Protein AF-A0A7U0N817-F1 (afdb_monomer)

Nearest PDB structures (foldseek):
  1g73-assembly2_B  TM=4.606E-01  e=4.815E+00  Homo sapiens
  7uc6-assembly1_A  TM=5.647E-01  e=6.098E+00  Homo sapiens
  7ubt-assembly1_A  TM=5.599E-01  e=6.864E+00  Homo sapiens
  4zwt-assembly2_M  TM=2.989E-01  e=9.223E+00  Tequatrovirus T4

Secondary structure (DSSP, 8-state):
---------------------------------------------------HHHHHHHHHHHHHHHHHHHHHHHHHH-HHHHHHHHHHHHHHHHHHHHHHHHGGGS-HHHHHHHHHHHHHHHHHHHHHHHHHHHHHHHHHHHH--

Solvent-accessible surface area (backbone atoms only — not comparable to full-atom values): 9244 Å² total; per-residue (Å²): 139,86,79,87,94,85,85,82,92,75,90,80,93,70,95,71,80,89,77,86,80,78,86,84,84,82,76,83,79,78,84,83,81,87,77,85,78,84,94,74,77,90,75,77,77,75,76,76,81,68,73,63,66,68,62,49,52,55,53,50,52,52,54,50,52,51,37,53,55,40,49,58,49,15,47,75,40,32,55,72,62,26,56,54,52,49,54,53,47,54,54,49,52,53,51,52,52,56,45,62,76,47,43,88,80,50,57,67,72,60,39,58,52,49,52,51,50,49,56,48,52,51,55,50,53,36,53,54,41,53,50,51,29,53,49,22,49,50,58,52,63,66,70,74,115

Organism: Serratia proteamaculans (NCBI:txid28151)

Sequence (145 aa):
MNGMWNSAIKQGLRAGKILALGALLSGCAVPQGKTGHKPLTPTTLKSTTQTPAATQSASEAERLAQCQRELAALQVASPARYQQRKAEFDRLMAGAAQYGGIRTSVNTETQDTLDSLYRYKVGRLCAEISQDVLSGLMDTGEQGK

Foldseek 3Di:
DDDDDDDDPDDDDDDDDDDDDDDDPDDDDDDDDDDDDDDDDDDPPPPPPPPPPPVVVVVLVVLLVVLVVLLVLLCVLPVVVSVVLVVLVVVLVVVVVVCVVCLVVDDPVVNVVVVVVSSVSSNVSSVVSNVSSVVSVVVVVVVVD

Mean predicted aligned error: 16.8 Å

pLDDT: mean 78.2, std 22.71, range [37.5, 98.75]

Structure (mmCIF, N/CA/C/O backbone):
data_AF-A0A7U0N817-F1
#
_entry.id   AF-A0A7U0N817-F1
#
loop_
_atom_site.group_PDB
_atom_site.id
_atom_site.type_symbol
_atom_site.label_atom_id
_atom_site.label_alt_id
_atom_site.label_comp_id
_atom_site.label_asym_id
_atom_site.label_entity_id
_atom_site.label_seq_id
_atom_site.pdbx_PDB_ins_code
_atom_site.Cartn_x
_atom_site.Cartn_y
_atom_site.Cartn_z
_atom_site.occupancy
_atom_site.B_iso_or_equiv
_atom_site.auth_seq_id
_atom_site.auth_comp_id
_atom_site.auth_asym_id
_atom_site.auth_atom_id
_atom_site.pdbx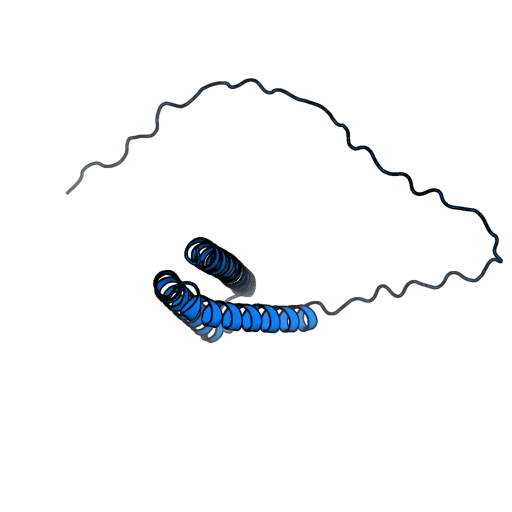_PDB_model_num
ATOM 1 N N . MET A 1 1 ? 11.290 -31.401 26.980 1.00 45.34 1 MET A N 1
ATOM 2 C CA . MET A 1 1 ? 12.719 -31.024 26.945 1.00 45.34 1 MET A CA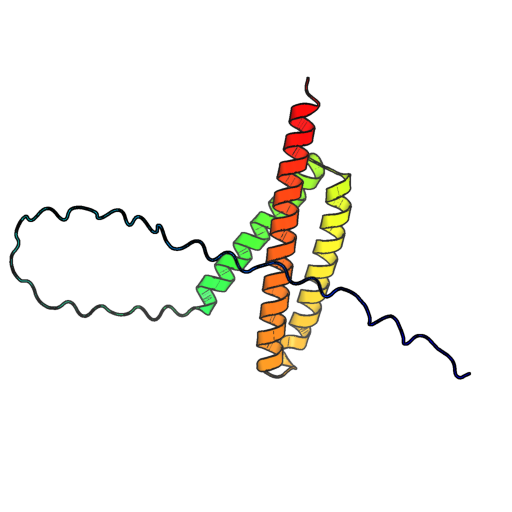 1
ATOM 3 C C . MET A 1 1 ? 12.849 -29.613 27.489 1.00 45.34 1 MET A C 1
ATOM 5 O O . MET A 1 1 ? 12.104 -28.755 27.038 1.00 45.34 1 MET A O 1
ATOM 9 N N . ASN A 1 2 ? 13.758 -29.386 28.437 1.00 37.50 2 ASN A N 1
ATOM 10 C CA . ASN A 1 2 ? 14.133 -28.047 28.899 1.00 37.50 2 ASN A CA 1
ATOM 11 C C . ASN A 1 2 ? 15.444 -27.655 28.213 1.00 37.50 2 ASN A C 1
ATOM 13 O O . ASN A 1 2 ? 16.306 -28.517 28.053 1.00 37.50 2 ASN A O 1
ATOM 17 N N . GLY A 1 3 ? 15.632 -26.379 27.880 1.00 40.00 3 GLY A N 1
ATOM 18 C CA . GLY A 1 3 ? 16.945 -25.896 27.462 1.00 40.00 3 GLY A CA 1
ATOM 19 C C . GLY A 1 3 ? 16.903 -24.628 26.626 1.00 40.00 3 GLY A C 1
ATOM 20 O O . GLY A 1 3 ? 16.417 -24.659 25.507 1.00 40.00 3 GLY A O 1
ATOM 21 N N . MET A 1 4 ? 17.486 -23.566 27.191 1.00 45.88 4 MET A N 1
ATOM 22 C CA . MET A 1 4 ? 18.286 -22.545 26.500 1.00 45.88 4 MET A CA 1
ATOM 23 C C . MET A 1 4 ? 17.692 -21.902 25.237 1.00 45.88 4 MET A C 1
ATOM 25 O O . MET A 1 4 ? 17.635 -22.525 24.193 1.00 45.88 4 MET A O 1
ATOM 29 N N . TRP A 1 5 ? 17.429 -20.594 25.302 1.00 45.09 5 TRP A N 1
ATOM 30 C CA . TRP A 1 5 ? 17.988 -19.586 24.376 1.00 45.09 5 TRP A CA 1
ATOM 31 C C . TRP A 1 5 ? 17.673 -18.191 24.948 1.00 45.09 5 TRP A C 1
ATOM 33 O O . TRP A 1 5 ? 16.884 -17.416 24.421 1.00 45.09 5 TRP A O 1
ATOM 43 N N . ASN A 1 6 ? 18.252 -17.899 26.118 1.00 41.62 6 ASN A N 1
ATOM 44 C CA . ASN A 1 6 ? 18.066 -16.627 26.816 1.00 41.62 6 ASN A CA 1
ATOM 45 C C . ASN A 1 6 ? 19.405 -16.136 27.391 1.00 41.62 6 ASN A C 1
ATOM 47 O O . ASN A 1 6 ? 19.691 -16.347 28.569 1.00 41.62 6 ASN A O 1
ATOM 51 N N . SER A 1 7 ? 20.259 -15.556 26.538 1.00 41.44 7 SER A N 1
ATOM 52 C CA . SER A 1 7 ? 21.380 -14.676 26.923 1.00 41.44 7 SER A CA 1
ATOM 53 C C . SER A 1 7 ? 22.112 -14.110 25.703 1.00 41.44 7 SER A C 1
ATOM 55 O O . SER A 1 7 ? 22.963 -14.776 25.126 1.00 41.44 7 SER A O 1
ATOM 57 N N . ALA A 1 8 ? 21.841 -12.843 25.379 1.00 47.44 8 ALA A N 1
ATOM 58 C CA . ALA A 1 8 ? 22.803 -11.951 24.716 1.00 47.44 8 ALA A CA 1
ATOM 59 C C . ALA A 1 8 ? 22.535 -10.461 25.036 1.00 47.44 8 ALA A C 1
ATOM 61 O O . ALA A 1 8 ? 22.862 -9.575 24.254 1.00 47.44 8 ALA A O 1
ATOM 62 N N . ILE A 1 9 ? 21.957 -10.156 26.207 1.00 54.91 9 ILE A N 1
ATOM 63 C CA . ILE A 1 9 ? 21.966 -8.785 26.737 1.00 54.91 9 ILE A CA 1
ATOM 64 C C . ILE A 1 9 ? 23.332 -8.564 27.387 1.00 54.91 9 ILE A C 1
ATOM 66 O O . ILE A 1 9 ? 23.515 -8.985 28.531 1.00 54.91 9 ILE A O 1
ATOM 70 N N . LYS A 1 10 ? 24.278 -7.918 26.684 1.00 38.44 10 LYS A N 1
ATOM 71 C CA . LYS A 1 10 ? 25.390 -7.146 27.284 1.00 38.44 10 LYS A CA 1
ATOM 72 C C . LYS A 1 10 ? 26.298 -6.470 26.244 1.00 38.44 10 LYS A C 1
ATOM 74 O O . LYS A 1 10 ? 26.572 -7.032 25.196 1.00 38.44 10 LYS A O 1
ATOM 79 N N . GLN A 1 11 ? 26.851 -5.328 26.672 1.00 47.75 11 GLN A N 1
ATOM 80 C CA . GLN A 1 11 ? 27.943 -4.533 26.077 1.00 47.75 11 GLN A CA 1
ATOM 81 C C . GLN A 1 11 ? 27.580 -3.608 24.898 1.00 47.75 11 GLN A C 1
ATOM 83 O O . GLN A 1 11 ? 27.348 -4.027 23.774 1.00 47.75 11 GLN A O 1
ATOM 88 N N . GLY A 1 12 ? 27.602 -2.302 25.190 1.00 41.72 12 GLY A N 1
ATOM 89 C CA . GLY A 1 12 ? 27.386 -1.217 24.222 1.00 41.72 12 GLY A CA 1
ATOM 90 C C . GLY A 1 12 ? 27.403 0.200 24.821 1.00 41.72 12 GLY A C 1
ATOM 91 O O . GLY A 1 12 ? 27.105 1.162 24.121 1.00 41.72 12 GLY A O 1
ATOM 92 N N . LEU A 1 13 ? 27.744 0.364 26.108 1.00 47.25 13 LEU A N 1
ATOM 93 C CA . LEU A 1 13 ? 27.804 1.675 26.756 1.00 47.25 13 LEU A CA 1
ATOM 94 C C . LEU A 1 13 ? 29.048 2.445 26.282 1.00 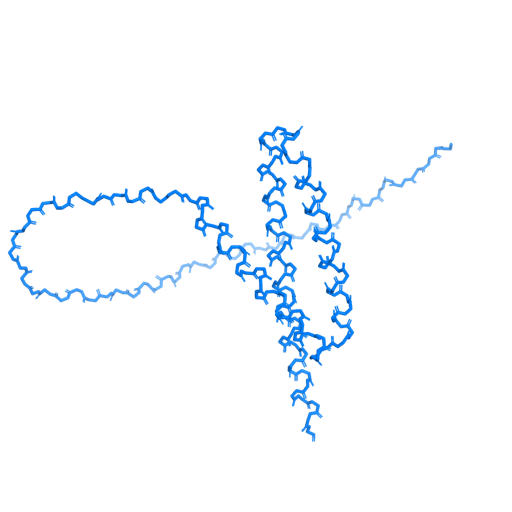47.25 13 LEU A C 1
ATOM 96 O O . LEU A 1 13 ? 30.143 2.254 26.809 1.00 47.25 13 LEU A O 1
ATOM 100 N N . ARG A 1 14 ? 28.875 3.346 25.311 1.00 53.34 14 ARG A N 1
ATOM 101 C CA . ARG A 1 14 ? 29.846 4.407 25.013 1.00 53.34 14 ARG A CA 1
ATOM 102 C C . ARG A 1 14 ? 29.202 5.771 25.207 1.00 53.34 14 ARG A C 1
ATOM 104 O O . ARG A 1 14 ? 28.339 6.180 24.438 1.00 53.34 14 ARG A O 1
ATOM 111 N N . ALA A 1 15 ? 29.659 6.476 26.238 1.00 51.44 15 ALA A N 1
ATOM 112 C CA . ALA A 1 15 ? 29.306 7.865 26.485 1.00 51.44 15 ALA A CA 1
ATOM 113 C C . ALA A 1 15 ? 29.887 8.762 25.374 1.00 51.44 15 ALA A C 1
ATOM 115 O O . ALA A 1 15 ? 31.072 9.095 25.384 1.00 51.44 15 ALA A O 1
ATOM 116 N N . GLY A 1 16 ? 29.048 9.135 24.406 1.00 50.09 16 GLY A N 1
ATOM 117 C CA . GLY A 1 16 ? 29.324 10.183 23.422 1.00 50.09 16 GLY A CA 1
ATOM 118 C C . GLY A 1 16 ? 28.817 11.526 23.943 1.00 50.09 16 GLY A C 1
ATOM 119 O O . GLY A 1 16 ? 27.663 11.631 24.349 1.00 50.09 16 GLY A O 1
ATOM 120 N N . LYS A 1 17 ? 29.687 12.539 23.989 1.00 51.78 17 LYS A N 1
ATOM 121 C CA . LYS A 1 17 ? 29.395 13.835 24.624 1.00 51.78 17 LYS A CA 1
ATOM 122 C C . LYS A 1 17 ? 28.223 14.555 23.947 1.00 51.78 17 LYS A C 1
ATOM 124 O O . LYS A 1 17 ? 28.210 14.706 22.729 1.00 51.78 17 LYS A O 1
ATOM 129 N N . ILE A 1 18 ? 27.309 15.082 24.762 1.00 59.78 18 ILE A N 1
ATOM 130 C CA . ILE A 1 18 ? 26.292 16.049 24.334 1.00 59.78 18 ILE A CA 1
ATOM 131 C C . ILE A 1 18 ? 27.015 17.315 23.856 1.00 59.78 18 ILE A C 1
ATOM 133 O O . ILE A 1 18 ? 27.601 18.038 24.659 1.00 59.78 18 ILE A O 1
ATOM 137 N N . LEU A 1 19 ? 26.964 17.579 22.551 1.00 61.44 19 LEU A N 1
ATOM 138 C CA . LEU A 1 19 ? 27.343 18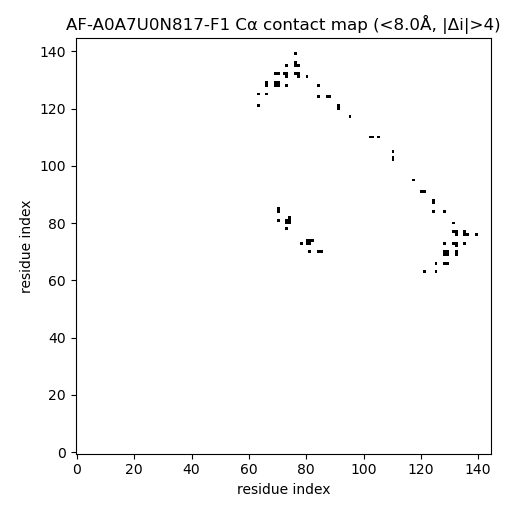.859 21.958 1.00 61.44 19 LEU A CA 1
ATOM 139 C C . LEU A 1 19 ? 26.064 19.652 21.687 1.00 61.44 19 LEU A C 1
ATOM 141 O O . LEU A 1 19 ? 25.420 19.499 20.652 1.00 61.44 19 LEU A O 1
ATOM 145 N N . ALA A 1 20 ? 25.682 20.482 22.654 1.00 60.44 20 ALA A N 1
ATOM 146 C CA . ALA A 1 20 ? 24.615 21.452 22.474 1.00 60.44 20 ALA A CA 1
ATOM 147 C C . ALA A 1 20 ? 25.131 22.607 21.598 1.00 60.44 20 ALA A C 1
ATOM 149 O O . ALA A 1 20 ? 25.857 23.473 22.083 1.00 60.44 20 ALA A O 1
ATOM 150 N N . LEU A 1 21 ? 24.753 22.624 20.317 1.00 63.91 21 LEU A N 1
ATOM 151 C CA . LEU A 1 21 ? 24.867 23.816 19.474 1.00 63.91 21 LEU A CA 1
ATOM 152 C C . LEU A 1 21 ? 23.510 24.521 19.433 1.00 63.91 21 LEU A C 1
ATOM 154 O O . LEU A 1 21 ? 22.512 23.962 18.982 1.00 63.91 21 LEU A O 1
ATOM 158 N N . GLY A 1 22 ? 23.481 25.742 19.963 1.00 60.03 22 GLY A N 1
ATOM 159 C CA . GLY A 1 22 ? 22.267 26.537 20.087 1.00 60.03 22 GLY A CA 1
ATOM 160 C C . GLY A 1 22 ? 21.855 27.236 18.790 1.00 60.03 22 GLY A C 1
ATOM 161 O O . GLY A 1 22 ? 22.687 27.752 18.053 1.00 60.03 22 GLY A O 1
ATOM 162 N N . ALA A 1 23 ? 20.539 27.270 18.586 1.00 58.78 23 ALA A N 1
ATOM 163 C CA . ALA A 1 23 ? 19.745 28.343 17.986 1.00 58.78 23 ALA A CA 1
ATOM 164 C C . ALA A 1 23 ? 20.419 29.334 17.007 1.00 58.78 23 ALA A C 1
ATOM 166 O O . ALA A 1 23 ? 21.010 30.329 17.418 1.00 58.78 23 ALA A O 1
ATOM 167 N N . LEU A 1 24 ? 20.090 29.184 15.719 1.00 63.97 24 LEU A N 1
ATOM 168 C CA . LEU A 1 24 ? 19.938 30.302 14.776 1.00 63.97 24 LEU A CA 1
ATOM 169 C C . LEU A 1 24 ? 18.629 30.141 13.981 1.00 63.97 24 LEU A C 1
ATOM 171 O O . LEU A 1 24 ? 18.626 29.839 12.791 1.00 63.97 24 LEU A O 1
ATOM 175 N N . LEU A 1 25 ? 17.491 30.346 14.654 1.00 65.00 25 LEU A N 1
ATOM 176 C CA . LEU A 1 25 ? 16.201 30.557 13.988 1.00 65.00 25 LEU A CA 1
ATOM 177 C C . LEU A 1 25 ? 16.123 32.015 13.514 1.00 65.00 25 LEU A C 1
ATOM 179 O O . LEU A 1 25 ? 15.589 32.880 14.207 1.00 65.00 25 LEU A O 1
ATOM 183 N N . SER A 1 26 ? 16.673 32.299 12.333 1.00 64.00 26 SER A N 1
ATOM 184 C CA . SER A 1 26 ? 16.514 33.600 11.678 1.00 64.00 26 SER A CA 1
ATOM 185 C C . SER A 1 26 ? 15.085 33.749 11.143 1.00 64.00 26 SER A C 1
ATOM 187 O O . SER A 1 26 ? 14.770 33.301 10.041 1.00 64.00 26 SER A O 1
ATOM 189 N N . GLY A 1 27 ? 14.205 34.374 11.925 1.00 59.78 27 GLY A N 1
ATOM 190 C CA . GLY A 1 27 ? 12.867 34.736 11.462 1.00 59.78 27 GLY A CA 1
ATOM 191 C C . GLY A 1 27 ? 12.917 35.895 10.463 1.00 59.78 27 GLY A C 1
ATOM 192 O O . GLY A 1 27 ? 13.376 36.985 10.802 1.00 59.78 27 GLY A O 1
ATOM 193 N N . CYS A 1 28 ? 12.403 35.694 9.248 1.00 67.19 28 CYS A N 1
ATOM 194 C CA . CYS A 1 28 ? 12.153 36.794 8.318 1.00 67.19 28 CYS A CA 1
ATOM 195 C C . CYS A 1 28 ? 10.952 37.620 8.799 1.00 67.19 28 CYS A C 1
ATOM 197 O O . CYS A 1 28 ? 9.805 37.187 8.686 1.00 67.19 28 CYS A O 1
ATOM 199 N N . ALA A 1 29 ? 11.205 38.825 9.309 1.00 62.78 29 ALA A N 1
ATOM 200 C CA . ALA A 1 29 ? 10.150 39.791 9.592 1.00 62.78 29 ALA A CA 1
ATOM 201 C C . ALA A 1 29 ? 9.638 40.412 8.280 1.00 62.78 29 ALA A C 1
ATOM 203 O O . ALA A 1 29 ? 10.373 41.122 7.593 1.00 62.78 29 ALA A O 1
ATOM 204 N N . VAL A 1 30 ? 8.371 40.167 7.939 1.00 66.38 30 VAL A N 1
ATOM 205 C CA . VAL A 1 30 ? 7.693 40.861 6.833 1.00 66.38 30 VAL A CA 1
ATOM 206 C C . VAL A 1 30 ? 7.334 42.284 7.288 1.00 66.38 30 VAL A C 1
ATOM 208 O O . VAL A 1 30 ? 6.637 42.428 8.296 1.00 66.38 30 VAL A O 1
ATOM 211 N N . PRO A 1 31 ? 7.756 43.347 6.579 1.00 54.59 31 PRO A N 1
ATOM 212 C CA . PRO A 1 31 ? 7.399 44.712 6.947 1.00 54.59 31 PRO A CA 1
ATOM 213 C C . PRO A 1 31 ? 5.920 44.993 6.642 1.00 54.59 31 PRO A C 1
ATOM 215 O O . PRO A 1 31 ? 5.505 45.031 5.484 1.00 54.59 31 PRO A O 1
ATOM 218 N N . GLN A 1 32 ? 5.115 45.242 7.679 1.00 50.62 32 GLN A N 1
ATOM 219 C CA . GLN A 1 32 ? 3.748 45.739 7.505 1.00 50.62 32 GLN A CA 1
ATOM 220 C C . GLN A 1 32 ? 3.756 47.236 7.158 1.00 50.62 32 GLN A C 1
ATOM 222 O O . GLN A 1 32 ? 3.963 48.095 8.017 1.00 50.62 32 GLN A O 1
ATOM 227 N N . GLY A 1 33 ? 3.500 47.549 5.886 1.00 42.00 33 GLY A N 1
ATOM 228 C CA . GLY A 1 33 ? 3.234 48.912 5.428 1.00 42.00 33 GLY A CA 1
ATOM 229 C C . GLY A 1 33 ? 1.883 49.425 5.938 1.00 42.00 33 GLY A C 1
ATOM 230 O O . GLY A 1 33 ? 0.855 48.779 5.752 1.00 42.00 33 GLY A O 1
ATOM 231 N N . LYS A 1 34 ? 1.879 50.600 6.576 1.00 48.66 34 LYS A N 1
ATOM 232 C CA . LYS A 1 34 ? 0.669 51.273 7.080 1.00 48.66 34 LYS A CA 1
ATOM 233 C C . LYS A 1 34 ? -0.047 52.030 5.953 1.00 48.66 34 LYS A C 1
ATOM 235 O O . LYS A 1 34 ? 0.533 52.979 5.433 1.00 48.66 34 LYS A O 1
ATOM 240 N N . THR A 1 35 ? -1.318 51.734 5.672 1.00 43.66 35 THR A N 1
ATOM 241 C CA . THR A 1 35 ? -2.207 52.613 4.876 1.00 43.66 35 THR A CA 1
ATOM 242 C C . THR A 1 35 ? -3.670 52.519 5.338 1.00 43.66 35 THR A C 1
ATOM 244 O O . THR A 1 35 ? -4.441 51.675 4.885 1.00 43.66 35 THR A O 1
ATOM 247 N N . GLY A 1 36 ? -4.082 53.422 6.236 1.00 48.22 36 GLY A N 1
ATOM 248 C CA . GLY A 1 36 ? -5.454 53.479 6.765 1.00 48.22 36 GLY A CA 1
ATOM 249 C C . GLY A 1 36 ? -5.838 52.253 7.615 1.00 48.22 36 GLY A C 1
ATOM 250 O O . GLY A 1 36 ? -4.966 51.615 8.194 1.00 48.22 36 GLY A O 1
ATOM 251 N N . HIS A 1 37 ? -7.117 51.895 7.766 1.00 44.78 37 HIS A N 1
ATOM 252 C CA . HIS A 1 37 ? -8.343 52.507 7.221 1.00 44.78 37 HIS A CA 1
ATOM 253 C C . HIS A 1 37 ? -9.430 52.669 8.320 1.00 44.78 37 HIS A C 1
ATOM 255 O O . HIS A 1 37 ? -9.128 52.628 9.510 1.00 44.78 37 HIS A O 1
ATOM 261 N N . LYS A 1 38 ? -10.686 52.944 7.937 1.00 45.78 38 LYS A N 1
ATOM 262 C CA . LYS A 1 38 ? -11.830 53.193 8.841 1.00 45.78 38 LYS A CA 1
ATOM 263 C C . LYS A 1 38 ? -12.183 51.997 9.752 1.00 45.78 38 LYS A C 1
ATOM 265 O O . LYS A 1 38 ? -12.069 50.857 9.306 1.00 45.78 38 LYS A O 1
ATOM 270 N N . PRO A 1 39 ? -12.706 52.238 10.972 1.00 48.56 39 PRO A N 1
ATOM 271 C CA . PRO A 1 39 ? -13.183 51.174 11.850 1.00 48.56 39 PRO A CA 1
ATOM 272 C C . PRO A 1 39 ? -14.491 50.577 11.319 1.00 48.56 39 PRO A C 1
ATOM 274 O O . PRO A 1 39 ? -15.464 51.296 11.092 1.00 48.56 39 PRO A O 1
ATOM 277 N N . LEU A 1 40 ? -14.525 49.255 11.166 1.00 44.62 40 LEU A N 1
ATOM 278 C CA . LEU A 1 40 ? -15.739 48.491 10.894 1.00 44.62 40 LEU A CA 1
ATOM 279 C C . LEU A 1 40 ? -15.820 47.320 11.877 1.00 44.62 40 LEU A C 1
ATOM 281 O O . LEU A 1 40 ? -14.870 46.557 12.015 1.00 44.62 40 LEU A O 1
ATOM 285 N N . THR A 1 41 ? -16.960 47.267 12.567 1.00 49.41 41 THR A N 1
ATOM 286 C CA . THR A 1 41 ? -17.604 46.147 13.283 1.00 49.41 41 THR A CA 1
ATOM 287 C C . THR A 1 41 ? -16.820 44.837 13.479 1.00 49.41 41 THR A C 1
ATOM 289 O O . THR A 1 41 ? -16.366 44.253 12.494 1.00 49.41 41 THR A O 1
ATOM 292 N N . PRO A 1 42 ? -16.793 44.263 14.703 1.00 46.88 42 PRO A N 1
ATOM 293 C CA . PRO A 1 42 ? -16.223 42.940 14.927 1.00 46.88 42 PRO A CA 1
ATOM 294 C C . PRO A 1 42 ? -17.060 41.875 14.207 1.00 46.88 42 PRO A C 1
ATOM 296 O O . PRO A 1 42 ? -18.098 41.433 14.697 1.00 46.88 42 PRO A O 1
ATOM 299 N N . THR A 1 43 ? -16.599 41.446 13.034 1.00 47.34 43 THR A N 1
ATOM 300 C CA . THR A 1 43 ? -17.137 40.258 12.374 1.00 47.34 43 THR A CA 1
ATOM 301 C C . THR A 1 43 ? -16.783 39.055 13.230 1.00 47.34 43 THR A C 1
ATOM 303 O O . THR A 1 43 ? -15.628 38.630 13.265 1.00 47.34 43 THR A O 1
ATOM 306 N N . THR A 1 44 ? -17.784 38.497 13.911 1.00 49.75 44 THR A N 1
ATOM 307 C CA . THR A 1 44 ? -17.686 37.192 14.563 1.00 49.75 44 THR A CA 1
ATOM 308 C C . THR A 1 44 ? -17.174 36.187 13.542 1.00 49.75 44 THR A C 1
ATOM 310 O O . THR A 1 44 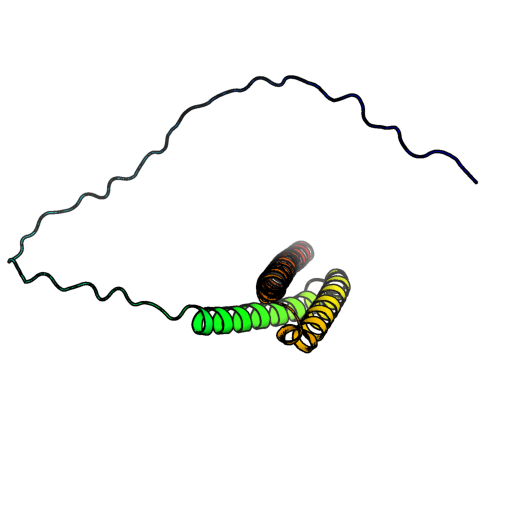? -17.904 35.794 12.629 1.00 49.75 44 THR A O 1
ATOM 313 N N . LEU A 1 45 ? -15.916 35.768 13.692 1.00 52.00 45 LEU A N 1
ATOM 314 C CA . LEU A 1 45 ? -15.376 34.650 12.938 1.00 52.00 45 LEU A CA 1
ATOM 315 C C . LEU A 1 45 ? -16.226 33.433 13.297 1.00 52.00 45 LEU A C 1
ATOM 317 O O . LEU A 1 45 ? -16.083 32.862 14.379 1.00 52.00 45 LEU A O 1
ATOM 321 N N . LYS A 1 46 ? -17.131 33.042 12.391 1.00 48.88 46 LYS A N 1
ATOM 322 C CA . LYS A 1 46 ? -17.720 31.706 12.415 1.00 48.88 46 LYS A CA 1
ATOM 323 C C . LYS A 1 46 ? -16.555 30.741 12.275 1.00 48.88 46 LYS A C 1
ATOM 325 O O . LYS A 1 46 ? -16.075 30.502 11.171 1.00 48.88 46 LYS A O 1
ATOM 330 N N . SER A 1 47 ? -16.094 30.226 13.412 1.00 45.12 47 SER A N 1
ATOM 331 C CA . SER A 1 47 ? -15.244 29.051 13.450 1.00 45.12 47 SER A CA 1
ATOM 332 C C . SER A 1 47 ? -16.036 27.954 12.757 1.00 45.12 47 SER A C 1
ATOM 334 O O . SER A 1 47 ? -17.029 27.455 13.291 1.00 45.12 47 SER A O 1
ATOM 336 N N . THR A 1 48 ? -15.686 27.677 11.503 1.00 44.47 48 THR A N 1
ATOM 337 C CA . THR A 1 48 ? -16.321 26.611 10.745 1.00 44.47 48 THR A CA 1
ATOM 338 C C . THR A 1 48 ? -15.861 25.318 11.386 1.00 44.47 48 THR A C 1
ATOM 340 O O . THR A 1 48 ? -14.773 24.828 11.085 1.00 44.47 48 THR A O 1
ATOM 343 N N . THR A 1 49 ? -16.695 24.777 12.273 1.00 47.97 49 THR A N 1
ATOM 344 C CA . THR A 1 49 ? -16.621 23.391 12.728 1.00 47.97 49 THR A CA 1
ATOM 345 C C . THR A 1 49 ? -16.806 22.503 11.503 1.00 47.97 49 THR A C 1
ATOM 347 O O . THR A 1 49 ? -17.914 22.089 11.170 1.00 47.97 49 THR A O 1
ATOM 350 N N . GLN A 1 50 ? -15.717 22.284 10.770 1.00 48.84 50 GLN A N 1
ATOM 351 C CA . GLN A 1 50 ? -15.675 21.351 9.660 1.00 48.84 50 GLN A CA 1
ATOM 352 C C . GLN A 1 50 ? -15.942 19.968 10.240 1.00 48.84 50 GLN A C 1
ATOM 354 O O . GLN A 1 50 ? -15.166 19.494 11.065 1.00 48.84 50 GLN A O 1
ATOM 359 N N . THR A 1 51 ? -17.027 19.324 9.816 1.00 48.44 51 THR A N 1
ATOM 360 C CA . THR A 1 51 ? -17.285 17.910 10.101 1.00 48.44 51 THR A CA 1
ATOM 361 C C . THR A 1 51 ? -16.131 17.089 9.503 1.00 48.44 51 THR A C 1
ATOM 363 O O . THR A 1 51 ? -16.078 16.962 8.278 1.00 48.44 51 THR A O 1
ATOM 366 N N . PRO A 1 52 ? -15.178 16.547 10.293 1.00 56.31 52 PRO A N 1
ATOM 367 C CA . PRO A 1 52 ? -13.873 16.169 9.735 1.00 56.31 52 PRO A CA 1
ATOM 368 C C . PRO A 1 52 ? -13.913 14.915 8.852 1.00 56.31 52 PRO A C 1
ATOM 370 O O . PRO A 1 52 ? -13.105 14.762 7.938 1.00 56.31 52 PRO A O 1
ATOM 373 N N . ALA A 1 53 ? -14.856 14.011 9.133 1.00 57.25 53 ALA A N 1
ATOM 374 C CA . ALA A 1 53 ? -14.858 12.650 8.604 1.00 57.25 53 ALA A CA 1
ATOM 375 C C . ALA A 1 53 ? -15.097 12.568 7.084 1.00 57.25 53 ALA A C 1
ATOM 377 O O . ALA A 1 53 ? -14.409 11.815 6.400 1.00 57.25 53 ALA A O 1
ATOM 378 N N . ALA A 1 54 ? -16.038 13.353 6.544 1.00 52.94 54 ALA A N 1
ATOM 379 C CA . ALA A 1 54 ? -16.415 13.277 5.128 1.00 52.94 54 ALA A CA 1
ATOM 380 C C . ALA A 1 54 ? -15.330 13.835 4.187 1.00 52.94 54 ALA A C 1
ATOM 382 O O . ALA A 1 54 ? -15.104 13.302 3.103 1.00 52.94 54 ALA A O 1
ATOM 383 N N . THR A 1 55 ? -14.622 14.885 4.611 1.00 61.84 55 THR A N 1
ATOM 384 C CA . THR A 1 55 ? -13.525 15.474 3.827 1.00 61.84 55 THR A CA 1
ATOM 385 C C . THR A 1 55 ? -12.271 14.596 3.870 1.00 61.84 55 THR A C 1
ATOM 387 O O . THR A 1 55 ? -11.562 14.487 2.869 1.00 61.84 55 THR A O 1
ATOM 390 N N . GLN A 1 56 ? -11.999 13.928 5.001 1.00 66.12 56 GLN A N 1
ATOM 391 C CA . GLN A 1 56 ? -10.877 12.990 5.104 1.00 66.12 56 GLN A CA 1
ATOM 392 C C . GLN A 1 56 ? -11.073 11.746 4.230 1.00 66.12 56 GLN A C 1
ATOM 394 O O . GLN A 1 56 ? -10.152 11.389 3.499 1.00 66.12 56 GLN A O 1
ATOM 399 N N . SER A 1 57 ? -12.253 11.116 4.239 1.00 65.75 57 SER A N 1
ATOM 400 C CA . SER A 1 57 ? -12.487 9.899 3.446 1.00 65.75 57 SER A CA 1
ATOM 401 C C . SER A 1 57 ? -12.390 10.147 1.934 1.00 65.75 57 SER A C 1
ATOM 403 O O . SER A 1 57 ? -11.798 9.340 1.218 1.00 65.75 57 SER A O 1
ATOM 405 N N . ALA A 1 58 ? -12.875 11.297 1.450 1.00 66.88 58 ALA A N 1
ATOM 406 C CA . ALA A 1 58 ? -12.706 11.712 0.056 1.00 66.88 58 ALA A CA 1
ATOM 407 C C . ALA A 1 58 ? -11.223 11.903 -0.325 1.00 66.88 58 ALA A C 1
ATOM 409 O O . ALA A 1 58 ? -10.792 11.464 -1.392 1.00 66.88 58 ALA A O 1
ATOM 410 N N . SER A 1 59 ? -10.420 12.498 0.566 1.00 86.25 59 SER A N 1
ATOM 411 C CA . SER A 1 59 ? -8.970 12.645 0.372 1.00 86.25 59 SER A CA 1
ATOM 412 C C . SER A 1 59 ? -8.243 11.294 0.323 1.00 86.25 59 SER A C 1
ATOM 414 O O . SER A 1 59 ? -7.300 11.116 -0.447 1.00 86.25 59 SER A O 1
ATOM 416 N N . GLU A 1 60 ? -8.683 10.319 1.118 1.00 88.56 60 GLU A N 1
ATOM 417 C CA . GLU A 1 60 ? -8.068 8.989 1.172 1.00 88.56 60 GLU A CA 1
ATOM 418 C C . GLU A 1 60 ? -8.394 8.132 -0.050 1.00 88.56 60 GLU A C 1
ATOM 420 O O . GLU A 1 60 ? -7.505 7.438 -0.549 1.00 88.56 60 GLU A O 1
ATOM 425 N N . ALA A 1 61 ? -9.611 8.246 -0.587 1.00 91.62 61 ALA A N 1
ATOM 426 C CA . ALA A 1 61 ? -9.983 7.617 -1.850 1.00 91.62 61 ALA A CA 1
ATOM 427 C C . ALA A 1 61 ? -9.113 8.120 -3.019 1.00 91.62 61 ALA A C 1
ATOM 429 O O . ALA A 1 61 ? -8.578 7.302 -3.767 1.00 91.62 61 ALA A O 1
ATOM 430 N N . GLU A 1 62 ? -8.893 9.436 -3.141 1.00 95.19 62 GLU A N 1
ATOM 431 C CA . GLU A 1 62 ? -8.037 9.990 -4.204 1.00 95.19 62 GLU A CA 1
ATOM 432 C C . GLU A 1 62 ? -6.568 9.570 -4.040 1.00 95.19 62 GLU A C 1
ATOM 434 O O . GLU A 1 62 ? -5.923 9.163 -5.005 1.00 95.19 62 GLU A O 1
ATOM 439 N N . ARG A 1 63 ? -6.036 9.580 -2.809 1.00 93.94 63 ARG A N 1
ATOM 440 C CA . ARG A 1 63 ? -4.669 9.097 -2.534 1.00 93.94 63 ARG A CA 1
ATOM 441 C C . ARG A 1 63 ? -4.495 7.622 -2.906 1.00 93.94 63 ARG A C 1
ATOM 443 O O . ARG A 1 63 ? -3.454 7.252 -3.446 1.00 93.94 63 ARG A O 1
ATOM 450 N N . LEU A 1 64 ? -5.504 6.787 -2.651 1.00 96.94 64 LEU A N 1
ATOM 451 C CA . LEU A 1 64 ? -5.491 5.381 -3.051 1.00 96.94 64 LEU A CA 1
ATOM 452 C C . LEU A 1 64 ? -5.615 5.216 -4.576 1.00 96.94 64 LEU A C 1
ATOM 454 O O . LEU A 1 64 ? -4.921 4.378 -5.149 1.00 96.94 64 LEU A O 1
ATOM 458 N N . ALA A 1 65 ? -6.433 6.031 -5.247 1.00 97.75 65 ALA A N 1
ATOM 459 C CA . ALA A 1 65 ? -6.545 6.032 -6.705 1.00 97.75 65 ALA A CA 1
ATOM 460 C C . ALA A 1 65 ? -5.221 6.438 -7.379 1.00 97.75 65 ALA A C 1
ATOM 462 O O . ALA A 1 65 ? -4.779 5.773 -8.315 1.00 97.75 65 ALA A O 1
ATOM 463 N N . GLN A 1 66 ? -4.535 7.466 -6.867 1.00 97.44 66 GLN A N 1
ATOM 464 C CA . GLN A 1 66 ? -3.194 7.845 -7.323 1.00 97.44 66 GLN A CA 1
ATOM 465 C C . GLN A 1 66 ? -2.182 6.710 -7.133 1.00 97.44 66 GLN A C 1
ATOM 467 O O . GLN A 1 66 ? -1.469 6.360 -8.068 1.00 97.44 66 GLN A O 1
ATOM 472 N N . CYS A 1 67 ? -2.180 6.077 -5.962 1.00 98.25 67 CYS A N 1
ATOM 473 C CA . CYS A 1 67 ? -1.330 4.930 -5.652 1.00 98.25 67 CYS A CA 1
ATOM 474 C C . CYS A 1 67 ? -1.546 3.737 -6.608 1.00 98.25 67 CYS A C 1
ATOM 476 O O . CYS A 1 67 ? -0.586 3.087 -7.017 1.00 98.25 67 CYS A O 1
ATOM 478 N N . GLN A 1 68 ? -2.787 3.479 -7.038 1.00 98.38 68 GLN A N 1
ATOM 479 C CA . GLN A 1 68 ? -3.083 2.465 -8.060 1.00 98.38 68 GLN A CA 1
ATOM 480 C C . GLN A 1 68 ? -2.553 2.858 -9.450 1.00 98.38 68 GLN A C 1
ATOM 482 O O . GLN A 1 68 ? -2.021 2.003 -10.159 1.00 98.38 68 GLN A O 1
ATOM 487 N N . ARG A 1 69 ? -2.647 4.143 -9.833 1.00 98.62 69 ARG A N 1
ATOM 488 C CA . ARG A 1 69 ? -2.058 4.665 -11.084 1.00 98.62 69 ARG A CA 1
ATOM 489 C C . ARG A 1 69 ? -0.532 4.534 -11.080 1.00 98.62 69 ARG A C 1
ATOM 491 O O . ARG A 1 69 ? 0.047 4.102 -12.073 1.00 98.62 69 ARG A O 1
ATOM 498 N N . GLU A 1 70 ? 0.113 4.842 -9.959 1.00 98.50 70 GLU A N 1
ATOM 499 C CA . GLU A 1 70 ? 1.561 4.686 -9.776 1.00 98.50 70 GLU A CA 1
ATOM 500 C C . GLU A 1 70 ? 1.988 3.215 -9.792 1.00 98.50 70 GLU A C 1
ATOM 502 O O . GLU A 1 70 ? 2.964 2.871 -10.453 1.00 98.50 70 GLU A O 1
ATOM 507 N N . LEU A 1 71 ? 1.221 2.316 -9.169 1.00 98.62 71 LEU A N 1
ATOM 508 C CA . LEU A 1 71 ? 1.476 0.877 -9.244 1.00 98.62 71 LEU A CA 1
ATOM 509 C C . LEU A 1 71 ? 1.366 0.349 -10.687 1.00 98.62 71 LEU A C 1
ATOM 511 O O . LEU A 1 71 ? 2.165 -0.493 -11.087 1.00 98.62 71 LEU A O 1
ATOM 515 N N . ALA A 1 72 ? 0.435 0.865 -11.495 1.00 98.25 72 ALA A N 1
ATOM 516 C CA . ALA A 1 72 ? 0.366 0.548 -12.923 1.00 98.25 72 ALA A CA 1
ATOM 517 C C . ALA A 1 72 ? 1.563 1.120 -13.711 1.00 98.25 72 ALA A C 1
ATOM 519 O O . ALA A 1 72 ? 2.120 0.430 -14.561 1.00 98.25 72 ALA A O 1
ATOM 520 N N . ALA A 1 73 ? 2.018 2.339 -13.399 1.00 97.94 73 ALA A N 1
ATOM 521 C CA . ALA A 1 73 ? 3.229 2.912 -13.995 1.00 97.94 73 ALA A CA 1
ATOM 522 C C . ALA A 1 73 ? 4.496 2.110 -13.633 1.00 97.94 73 ALA A C 1
ATOM 524 O O . ALA A 1 73 ? 5.361 1.894 -14.485 1.00 97.94 73 ALA A O 1
ATOM 525 N N . LEU A 1 74 ? 4.576 1.592 -12.400 1.00 98.25 74 LEU A N 1
ATOM 526 C CA . LEU 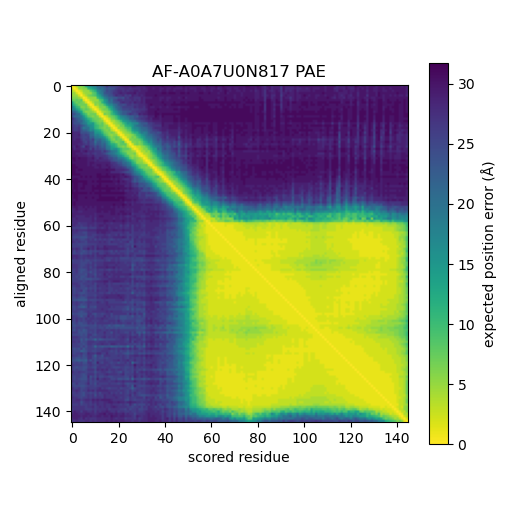A 1 74 ? 5.681 0.749 -11.936 1.00 98.25 74 LEU A CA 1
ATOM 527 C C . LEU A 1 74 ? 5.815 -0.542 -12.754 1.00 98.25 74 LEU A C 1
ATOM 529 O O . LEU A 1 74 ? 6.927 -1.026 -12.934 1.00 98.25 74 LEU A O 1
ATOM 533 N N . GLN A 1 75 ? 4.715 -1.078 -13.297 1.00 97.62 75 GLN A N 1
ATOM 534 C CA . GLN A 1 75 ? 4.752 -2.250 -14.178 1.00 97.62 75 GLN A CA 1
ATOM 535 C C . GLN A 1 75 ? 5.617 -2.018 -15.424 1.00 97.62 75 GLN A C 1
ATOM 537 O O . GLN A 1 75 ? 6.258 -2.952 -15.899 1.00 97.62 75 GLN A O 1
ATOM 542 N N . VAL A 1 76 ? 5.643 -0.784 -15.937 1.00 95.38 76 VAL A N 1
ATOM 543 C CA . VAL A 1 76 ? 6.453 -0.390 -17.098 1.00 95.38 76 VAL A CA 1
ATOM 544 C C . VAL A 1 76 ? 7.859 0.026 -16.662 1.00 95.38 76 VAL A C 1
ATOM 546 O O . VAL A 1 76 ? 8.833 -0.425 -17.255 1.00 95.38 76 VAL A O 1
ATOM 549 N N . ALA A 1 77 ? 7.974 0.845 -15.611 1.00 95.75 77 ALA A N 1
ATOM 550 C CA . ALA A 1 77 ? 9.256 1.391 -15.154 1.00 95.75 77 ALA A CA 1
ATOM 551 C C . ALA A 1 77 ? 10.164 0.358 -14.454 1.00 95.75 77 ALA A C 1
ATOM 553 O O . ALA A 1 77 ? 11.385 0.471 -14.506 1.00 95.75 77 ALA A O 1
ATOM 554 N N . SER A 1 78 ? 9.597 -0.640 -13.766 1.00 96.38 78 SER A N 1
ATOM 555 C CA . SER A 1 78 ? 10.361 -1.716 -13.126 1.00 96.38 78 SER A CA 1
ATOM 556 C C . SER A 1 78 ? 9.496 -2.967 -12.877 1.00 96.38 78 SER A C 1
ATOM 558 O O . SER A 1 78 ? 8.960 -3.150 -11.776 1.00 96.38 78 SER A O 1
ATOM 560 N N . PRO A 1 79 ? 9.388 -3.886 -13.861 1.00 95.94 79 PRO A N 1
ATOM 561 C CA . PRO A 1 79 ? 8.562 -5.092 -13.748 1.00 95.94 79 PRO A CA 1
ATOM 562 C C . PRO A 1 79 ? 8.872 -5.959 -12.517 1.00 95.94 79 PRO A C 1
ATOM 564 O O . PRO A 1 79 ? 7.965 -6.556 -11.940 1.00 95.94 79 PRO A O 1
ATOM 567 N N . ALA A 1 80 ? 10.137 -6.011 -12.084 1.00 94.56 80 ALA A N 1
ATOM 568 C CA . ALA A 1 80 ? 10.549 -6.767 -10.902 1.00 94.56 80 ALA A CA 1
ATOM 569 C C . ALA A 1 80 ? 9.989 -6.165 -9.600 1.00 94.56 80 ALA A C 1
ATOM 571 O O . ALA A 1 80 ? 9.376 -6.880 -8.805 1.00 94.56 80 ALA A O 1
ATOM 572 N N . ARG A 1 81 ? 10.134 -4.844 -9.404 1.00 97.44 81 ARG A N 1
A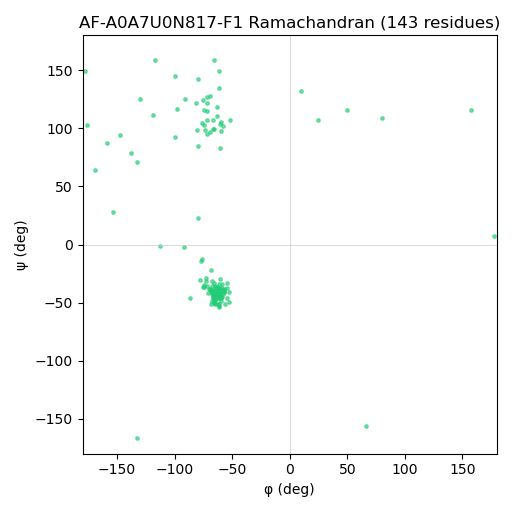TOM 573 C CA . ARG A 1 81 ? 9.595 -4.149 -8.221 1.00 97.44 81 ARG A CA 1
ATOM 574 C C . ARG A 1 81 ? 8.064 -4.145 -8.232 1.00 97.44 81 ARG A C 1
ATOM 576 O O . ARG A 1 81 ? 7.448 -4.330 -7.184 1.00 97.44 81 ARG A O 1
ATOM 583 N N . TYR A 1 82 ? 7.446 -4.033 -9.411 1.00 98.44 82 TYR A N 1
ATOM 584 C CA . TYR A 1 82 ? 5.995 -4.145 -9.579 1.00 98.44 82 TYR A CA 1
ATOM 585 C C . TYR A 1 82 ? 5.420 -5.430 -8.973 1.00 98.44 82 TYR A C 1
ATOM 587 O O . TYR A 1 82 ? 4.463 -5.346 -8.207 1.00 98.44 82 TYR A O 1
ATOM 595 N N . GLN A 1 83 ? 5.997 -6.604 -9.262 1.00 98.31 83 GLN A N 1
ATOM 596 C CA . GLN A 1 83 ? 5.463 -7.877 -8.753 1.00 98.31 83 GLN A CA 1
ATOM 597 C C . GLN A 1 83 ? 5.452 -7.920 -7.219 1.00 98.31 83 GLN A C 1
ATOM 599 O O . GLN A 1 83 ? 4.453 -8.316 -6.615 1.00 98.31 83 GLN A O 1
ATOM 604 N N . GLN A 1 84 ? 6.525 -7.438 -6.580 1.00 98.19 84 GLN A N 1
ATOM 605 C CA . GLN A 1 84 ? 6.586 -7.319 -5.123 1.00 98.19 84 GLN A CA 1
ATOM 606 C C . GLN A 1 84 ? 5.504 -6.362 -4.597 1.00 98.19 84 GLN A C 1
ATOM 608 O O . GLN A 1 84 ? 4.710 -6.741 -3.733 1.00 98.19 84 GLN A O 1
ATOM 613 N N . ARG A 1 85 ? 5.433 -5.137 -5.134 1.00 98.44 85 ARG A N 1
ATOM 614 C CA . ARG A 1 85 ? 4.479 -4.120 -4.664 1.00 98.44 85 ARG A CA 1
ATOM 615 C C . ARG A 1 85 ? 3.028 -4.506 -4.903 1.00 98.44 85 ARG A C 1
ATOM 617 O O . ARG A 1 85 ? 2.189 -4.239 -4.046 1.00 98.44 85 ARG A O 1
ATOM 624 N N . LYS A 1 86 ? 2.725 -5.186 -6.010 1.00 98.50 86 LYS A N 1
ATOM 625 C CA . LYS A 1 86 ? 1.385 -5.694 -6.315 1.00 98.50 86 LYS A CA 1
ATOM 626 C C . LYS A 1 86 ? 0.946 -6.744 -5.295 1.00 98.50 86 LYS A C 1
ATOM 628 O O . LYS A 1 86 ? -0.144 -6.620 -4.744 1.00 98.50 86 LYS A O 1
ATOM 633 N N . ALA A 1 87 ? 1.810 -7.707 -4.967 1.00 98.62 87 ALA A N 1
ATOM 634 C CA . ALA A 1 87 ? 1.525 -8.712 -3.942 1.00 98.62 87 ALA A CA 1
ATOM 635 C C . ALA A 1 87 ? 1.369 -8.097 -2.535 1.00 98.62 87 ALA A C 1
ATOM 637 O O . ALA A 1 87 ? 0.479 -8.485 -1.773 1.00 98.62 87 ALA A O 1
ATOM 638 N N . GLU A 1 88 ? 2.199 -7.108 -2.185 1.00 98.56 88 GLU A N 1
ATOM 639 C CA . GLU A 1 88 ? 2.075 -6.356 -0.930 1.00 98.56 88 GLU A CA 1
ATOM 640 C C . GLU A 1 88 ? 0.753 -5.576 -0.851 1.00 98.56 88 GLU A C 1
ATOM 642 O O . GLU A 1 88 ? 0.088 -5.618 0.189 1.00 98.56 88 GLU A O 1
ATOM 647 N N . PHE A 1 89 ? 0.360 -4.921 -1.948 1.00 98.62 89 PHE A N 1
ATOM 648 C CA . PHE A 1 89 ? -0.871 -4.141 -2.075 1.00 98.62 89 PHE A CA 1
ATOM 649 C C . PHE A 1 89 ? -2.114 -5.025 -1.977 1.00 98.62 89 PHE A C 1
ATOM 651 O O . PHE A 1 89 ? -2.980 -4.763 -1.145 1.00 98.62 89 PHE A O 1
ATOM 658 N N . ASP A 1 90 ? -2.174 -6.111 -2.749 1.00 98.56 90 ASP A N 1
ATOM 659 C CA . ASP A 1 90 ? -3.309 -7.039 -2.752 1.00 98.56 90 ASP A CA 1
ATOM 660 C C . ASP A 1 90 ? -3.526 -7.657 -1.366 1.00 98.56 90 ASP A C 1
ATOM 662 O O . ASP A 1 90 ? -4.645 -7.671 -0.851 1.00 98.56 90 ASP A O 1
ATOM 666 N N . ARG A 1 91 ? -2.443 -8.091 -0.704 1.00 98.62 91 ARG A N 1
ATOM 667 C CA . ARG A 1 91 ? -2.495 -8.610 0.671 1.00 98.62 91 ARG A CA 1
ATOM 668 C C . ARG A 1 91 ? -2.981 -7.552 1.665 1.00 98.62 91 ARG A C 1
ATOM 670 O O . ARG A 1 91 ? -3.747 -7.877 2.573 1.00 98.62 91 ARG A O 1
ATOM 677 N N . LEU A 1 92 ? -2.537 -6.302 1.524 1.00 98.44 92 LEU A N 1
ATOM 678 C CA . LEU A 1 92 ? -2.958 -5.208 2.400 1.00 98.44 92 LEU A CA 1
ATOM 679 C C . LEU A 1 92 ? -4.444 -4.875 2.213 1.00 98.44 92 LEU A C 1
ATOM 681 O O . LEU A 1 92 ? -5.159 -4.750 3.207 1.00 98.44 92 LEU A O 1
ATOM 685 N N . MET A 1 93 ? -4.913 -4.788 0.966 1.00 97.94 93 MET A N 1
ATOM 686 C CA . MET A 1 93 ? -6.323 -4.565 0.633 1.00 97.94 93 MET A CA 1
ATOM 687 C C . MET A 1 93 ? -7.205 -5.716 1.129 1.00 97.94 93 MET A C 1
ATOM 689 O O . MET A 1 93 ? -8.230 -5.468 1.760 1.00 97.94 93 MET A O 1
ATOM 693 N N . ALA A 1 94 ? -6.784 -6.971 0.939 1.00 98.50 94 ALA A N 1
ATOM 694 C CA . ALA A 1 94 ? -7.501 -8.137 1.451 1.00 98.50 94 ALA A CA 1
ATOM 695 C C . ALA A 1 94 ? -7.592 -8.142 2.988 1.00 98.50 94 ALA A C 1
ATOM 697 O O . ALA A 1 94 ? -8.632 -8.498 3.542 1.00 98.50 94 ALA A O 1
ATOM 698 N N . GLY A 1 95 ? -6.532 -7.732 3.695 1.00 98.00 95 GLY A N 1
ATOM 699 C CA . GLY A 1 95 ? -6.549 -7.579 5.154 1.00 98.00 95 GLY A CA 1
ATOM 700 C C . GLY A 1 95 ? -7.479 -6.455 5.625 1.00 98.00 95 GLY A C 1
ATOM 701 O O . GLY A 1 95 ? -8.262 -6.650 6.555 1.00 98.00 95 GLY A O 1
ATOM 702 N N . ALA A 1 96 ? -7.445 -5.303 4.947 1.00 97.25 96 ALA A N 1
ATOM 703 C CA . ALA A 1 96 ? -8.329 -4.175 5.232 1.00 97.25 96 ALA A CA 1
ATOM 704 C C . ALA A 1 96 ? -9.809 -4.525 4.985 1.00 97.25 96 ALA A C 1
ATOM 706 O O . ALA A 1 96 ? -10.658 -4.177 5.801 1.00 97.25 96 ALA A O 1
ATOM 707 N N . ALA A 1 97 ? -10.115 -5.269 3.917 1.00 97.75 97 ALA A N 1
ATOM 708 C CA . ALA A 1 97 ? -11.466 -5.737 3.608 1.00 97.75 97 ALA A CA 1
ATOM 709 C C . ALA A 1 97 ? -11.995 -6.746 4.645 1.00 97.75 97 ALA A C 1
ATOM 711 O O . ALA A 1 97 ? -13.127 -6.611 5.107 1.00 97.75 97 ALA A O 1
ATOM 712 N N . GLN A 1 98 ? -11.168 -7.712 5.068 1.00 98.00 98 GLN A N 1
ATOM 713 C CA . GLN A 1 98 ? -11.515 -8.651 6.147 1.00 98.00 98 GLN A CA 1
ATOM 714 C C . GLN A 1 98 ? -11.818 -7.921 7.459 1.00 98.00 98 GLN A C 1
ATOM 716 O O . GLN A 1 98 ? -12.824 -8.206 8.104 1.00 98.00 98 GLN A O 1
ATOM 721 N N . TYR A 1 99 ? -10.981 -6.946 7.827 1.00 97.62 99 TYR A N 1
ATOM 722 C CA . TYR A 1 99 ? -11.238 -6.091 8.982 1.00 97.62 99 TYR A CA 1
ATOM 723 C C . TYR A 1 99 ? -12.535 -5.283 8.815 1.00 97.62 99 TYR A C 1
ATOM 725 O O . TYR A 1 99 ? -13.363 -5.286 9.721 1.00 97.62 99 TYR A O 1
ATOM 733 N N . GLY A 1 100 ? -12.768 -4.670 7.650 1.00 97.12 100 GLY A N 1
ATOM 734 C CA . GLY A 1 100 ? -14.004 -3.945 7.344 1.00 97.12 100 GLY A CA 1
ATOM 735 C C . GLY A 1 100 ? -15.269 -4.786 7.551 1.00 97.12 100 GLY A C 1
ATOM 736 O O . GLY A 1 100 ? -16.252 -4.280 8.086 1.00 97.12 100 GLY A O 1
ATOM 737 N N . GLY A 1 101 ? -15.217 -6.082 7.223 1.00 98.06 101 GLY A N 1
ATOM 738 C CA . GLY A 1 101 ? -16.313 -7.034 7.444 1.00 98.06 101 GLY A CA 1
ATOM 739 C C . GLY A 1 101 ? -16.619 -7.358 8.914 1.00 98.06 101 GLY A C 1
ATOM 740 O O . GLY A 1 101 ? -17.737 -7.768 9.213 1.00 98.06 101 GLY A O 1
ATOM 741 N N . ILE A 1 102 ? -15.670 -7.153 9.837 1.00 97.75 102 ILE A N 1
ATOM 742 C CA . ILE A 1 102 ? -15.860 -7.357 11.289 1.00 97.75 102 ILE A CA 1
ATOM 743 C C . ILE A 1 102 ? -15.819 -6.057 12.103 1.00 97.75 102 ILE A C 1
ATOM 745 O O . ILE A 1 102 ? -15.977 -6.092 13.322 1.00 97.75 102 ILE A O 1
ATOM 749 N N . ARG A 1 103 ? -15.601 -4.905 11.456 1.00 97.31 103 ARG A N 1
ATOM 750 C CA . ARG A 1 103 ? -15.357 -3.611 12.111 1.00 97.31 103 ARG A CA 1
ATOM 751 C C . ARG A 1 103 ? -16.487 -3.205 13.059 1.00 97.31 103 ARG A C 1
ATOM 753 O O . ARG A 1 103 ? -16.221 -2.679 14.131 1.00 97.31 103 ARG A O 1
ATOM 760 N N . THR A 1 104 ? -17.739 -3.470 12.701 1.00 97.56 104 THR A N 1
ATOM 761 C CA . THR A 1 104 ? -18.912 -3.179 13.547 1.00 97.56 104 THR A CA 1
ATOM 762 C C . THR A 1 104 ? -19.107 -4.166 14.703 1.00 97.56 104 THR A C 1
ATOM 764 O O . THR A 1 104 ? -19.876 -3.876 15.615 1.00 97.56 104 THR A O 1
ATOM 767 N N . SER A 1 105 ? -18.404 -5.302 14.695 1.00 98.00 105 SER A N 1
ATOM 768 C CA . SER A 1 105 ? -18.477 -6.356 15.717 1.00 98.00 105 SER A CA 1
ATOM 769 C C . SER A 1 105 ? -17.452 -6.187 16.848 1.00 98.00 105 SER A C 1
ATOM 771 O O . SER A 1 105 ? -17.429 -6.997 17.774 1.00 98.00 105 SER A O 1
ATOM 773 N N . VAL A 1 106 ? -16.590 -5.163 16.784 1.00 97.06 106 VAL A N 1
ATOM 774 C CA . VAL A 1 106 ? -15.571 -4.852 17.803 1.00 97.06 106 VAL A CA 1
ATOM 775 C C . VAL A 1 106 ? -15.825 -3.488 18.455 1.00 97.06 106 VAL A C 1
ATOM 777 O O . VAL A 1 106 ? -16.518 -2.636 17.898 1.00 97.06 106 VAL A O 1
ATOM 780 N N . ASN A 1 107 ? -15.271 -3.271 19.652 1.00 98.31 107 ASN A N 1
ATOM 781 C CA . ASN A 1 107 ? -15.438 -2.011 20.386 1.00 98.31 107 ASN A CA 1
ATOM 782 C C . ASN A 1 107 ? -14.777 -0.817 19.662 1.00 98.31 107 ASN A C 1
ATOM 784 O O . ASN A 1 107 ? -13.875 -0.996 18.843 1.00 98.31 107 ASN A O 1
ATOM 788 N N . THR A 1 108 ? -15.217 0.405 19.978 1.00 97.94 108 THR A N 1
ATOM 789 C CA . THR A 1 108 ? -14.768 1.638 19.304 1.00 97.94 108 THR A CA 1
ATOM 790 C C . THR A 1 108 ? -13.252 1.842 19.367 1.00 97.94 108 THR A C 1
ATOM 792 O O . THR A 1 108 ? -12.647 2.164 18.355 1.00 97.94 108 THR A O 1
ATOM 795 N N . GLU A 1 109 ? -12.613 1.562 20.506 1.00 98.06 109 GLU A N 1
ATOM 796 C CA . GLU A 1 109 ? -11.153 1.672 20.669 1.00 98.06 109 GLU A CA 1
ATOM 797 C C . GLU A 1 109 ? -10.386 0.758 19.695 1.00 98.06 109 GLU A C 1
ATOM 799 O O . GLU A 1 109 ? -9.387 1.159 19.089 1.00 98.06 109 GLU A O 1
ATOM 804 N N . THR A 1 110 ? -10.893 -0.460 19.482 1.00 97.75 110 THR A N 1
ATOM 805 C CA . THR A 1 110 ? -10.355 -1.400 18.491 1.00 97.75 110 THR A CA 1
ATOM 806 C C . THR A 1 110 ? -10.592 -0.894 17.068 1.00 97.75 110 THR A C 1
ATOM 808 O O . THR A 1 110 ? -9.697 -1.026 16.231 1.00 97.75 110 THR A O 1
ATOM 811 N N . GLN A 1 111 ? -11.758 -0.290 16.793 1.00 98.38 111 GLN A N 1
ATOM 812 C CA . GLN A 1 111 ? -12.057 0.308 15.486 1.00 98.38 111 GLN A CA 1
ATOM 813 C C . GLN A 1 111 ? -11.081 1.446 15.170 1.00 98.38 111 GLN A C 1
ATOM 815 O O . GLN A 1 111 ? -10.395 1.402 14.154 1.00 98.38 111 GLN A O 1
ATOM 820 N N . ASP A 1 112 ? -10.945 2.421 16.069 1.00 97.75 112 ASP A N 1
ATOM 821 C CA . ASP A 1 112 ? -10.092 3.597 15.871 1.00 97.75 112 ASP A CA 1
ATOM 822 C C . ASP A 1 112 ? -8.611 3.207 15.716 1.00 97.75 112 ASP A C 1
ATOM 824 O O . ASP A 1 112 ? -7.887 3.761 14.877 1.00 97.75 112 ASP A O 1
ATOM 828 N N . THR A 1 113 ? -8.166 2.198 16.473 1.00 98.06 113 THR A N 1
ATOM 829 C CA . THR A 1 113 ? -6.807 1.645 16.386 1.00 98.06 113 THR A CA 1
ATOM 830 C C . THR A 1 113 ? -6.551 0.968 15.039 1.00 98.06 113 THR A C 1
ATOM 832 O O . THR A 1 113 ? -5.524 1.226 14.402 1.00 98.06 113 THR A O 1
ATOM 835 N N . LEU A 1 114 ? -7.459 0.100 14.577 1.00 98.25 114 LEU A N 1
ATOM 836 C CA . LEU A 1 114 ? -7.278 -0.637 13.324 1.00 98.25 114 LEU A CA 1
ATOM 837 C C . LEU A 1 114 ? -7.508 0.240 12.089 1.00 98.25 114 LEU A C 1
ATOM 839 O O . LEU A 1 114 ? -6.746 0.117 11.130 1.00 98.25 114 LEU A O 1
ATOM 843 N N . ASP A 1 115 ? -8.456 1.176 12.131 1.00 96.81 115 ASP A N 1
ATOM 844 C CA . ASP A 1 115 ? -8.628 2.211 11.107 1.00 96.81 115 ASP A CA 1
ATOM 845 C C . ASP A 1 115 ? -7.323 3.001 10.938 1.00 96.81 115 ASP A C 1
ATOM 847 O O . ASP A 1 115 ? -6.785 3.095 9.833 1.00 96.81 115 ASP A O 1
ATOM 851 N N . SER A 1 116 ? -6.748 3.495 12.040 1.00 97.50 116 SER A N 1
ATOM 852 C CA . SER A 1 116 ? -5.471 4.224 12.027 1.00 97.50 116 SER A CA 1
ATOM 853 C C . SER A 1 116 ? -4.314 3.366 11.502 1.00 97.50 116 SER A C 1
ATOM 855 O O . SER A 1 116 ? -3.512 3.832 10.688 1.00 97.50 116 SER A O 1
ATOM 857 N N . LEU A 1 117 ? -4.248 2.091 11.902 1.00 98.19 117 LEU A N 1
ATOM 858 C CA . LEU A 1 117 ? -3.236 1.140 11.439 1.00 98.19 117 LEU A CA 1
ATOM 859 C C . LEU A 1 117 ? -3.321 0.890 9.927 1.00 98.19 117 LEU A C 1
ATOM 861 O O . LEU A 1 117 ? -2.287 0.870 9.254 1.00 98.19 117 LEU A O 1
ATOM 865 N N . TYR A 1 118 ? -4.522 0.681 9.383 1.00 98.00 118 TYR A N 1
ATOM 866 C CA . TYR A 1 118 ? -4.705 0.447 7.952 1.00 98.00 118 TYR A CA 1
ATOM 867 C C . TYR A 1 118 ? -4.463 1.719 7.136 1.00 98.00 118 TYR A C 1
ATOM 869 O O . TYR A 1 118 ? -3.728 1.649 6.150 1.00 98.00 118 TYR A O 1
ATOM 877 N N . ARG A 1 119 ? -4.945 2.888 7.585 1.00 96.75 119 ARG A N 1
ATOM 878 C CA . ARG A 1 119 ? -4.633 4.196 6.972 1.00 96.75 119 ARG A CA 1
ATOM 879 C C . ARG A 1 119 ? -3.121 4.433 6.883 1.00 96.75 119 ARG A C 1
ATOM 881 O O . ARG A 1 119 ? -2.618 4.797 5.819 1.00 96.75 119 ARG A O 1
ATOM 888 N N . TYR A 1 120 ? -2.382 4.156 7.962 1.00 97.62 120 TYR A N 1
ATOM 889 C CA . TYR A 1 120 ? -0.917 4.229 7.975 1.00 97.62 120 TYR A CA 1
ATOM 890 C C . TYR A 1 120 ? -0.274 3.233 6.999 1.00 97.62 120 TYR A C 1
ATOM 892 O O . TYR A 1 120 ? 0.544 3.638 6.174 1.00 97.62 120 TYR A O 1
ATOM 900 N N . LYS A 1 121 ? -0.643 1.944 7.058 1.00 98.31 121 LYS A N 1
ATOM 901 C CA . LYS A 1 121 ? -0.067 0.904 6.186 1.00 98.31 121 LYS A CA 1
ATOM 902 C C . LYS A 1 121 ? -0.266 1.221 4.704 1.00 98.31 121 LYS A C 1
ATOM 904 O O . LYS A 1 121 ? 0.670 1.051 3.929 1.00 98.31 121 LYS A O 1
ATOM 909 N N . VAL A 1 122 ? -1.456 1.699 4.328 1.00 97.94 122 VAL A N 1
ATOM 910 C CA . VAL A 1 122 ? -1.770 2.112 2.952 1.00 97.94 122 VAL A CA 1
ATOM 911 C C . VAL A 1 122 ? -0.928 3.319 2.562 1.00 97.94 122 VAL A C 1
ATOM 913 O O . VAL A 1 122 ? -0.225 3.264 1.560 1.00 97.94 122 VAL A O 1
ATOM 916 N N . GLY A 1 123 ? -0.914 4.374 3.384 1.00 97.25 123 GLY A N 1
ATOM 917 C CA . GLY A 1 123 ? -0.104 5.564 3.119 1.00 97.25 123 GLY A CA 1
ATOM 918 C C . GLY A 1 123 ? 1.389 5.259 2.957 1.00 97.25 123 GLY A C 1
ATOM 919 O O . GLY A 1 123 ? 2.027 5.825 2.072 1.00 97.25 123 GLY A O 1
ATOM 920 N N . ARG A 1 124 ? 1.930 4.338 3.766 1.00 98.56 124 ARG A N 1
ATOM 921 C CA . ARG A 1 124 ? 3.332 3.911 3.694 1.00 98.56 124 ARG A CA 1
ATOM 922 C C . ARG A 1 124 ? 3.630 3.126 2.418 1.00 98.56 124 ARG A C 1
ATOM 924 O O . ARG A 1 124 ? 4.542 3.503 1.694 1.00 98.56 124 ARG A O 1
ATOM 931 N N . LEU A 1 125 ? 2.839 2.093 2.112 1.00 98.75 125 LEU A N 1
ATOM 932 C CA . LEU A 1 125 ? 3.028 1.294 0.897 1.00 98.75 125 LEU A CA 1
ATOM 933 C C . LEU A 1 125 ? 2.894 2.149 -0.370 1.00 98.75 125 LEU A C 1
ATOM 935 O O . LEU A 1 125 ? 3.650 1.965 -1.316 1.00 98.75 125 LEU A O 1
ATOM 939 N N . CYS A 1 126 ? 1.973 3.111 -0.381 1.00 98.38 126 CYS A N 1
ATOM 940 C CA . CYS A 1 126 ? 1.824 4.022 -1.507 1.00 98.38 126 CYS A CA 1
ATOM 941 C C . CYS A 1 126 ? 3.047 4.931 -1.687 1.00 98.38 126 CYS A C 1
ATOM 943 O O . CYS A 1 126 ? 3.526 5.047 -2.805 1.00 98.38 126 CYS A O 1
ATOM 945 N N . ALA A 1 127 ? 3.619 5.486 -0.611 1.00 98.44 127 ALA A N 1
ATOM 946 C CA . ALA A 1 127 ? 4.868 6.251 -0.704 1.00 98.44 127 ALA A CA 1
ATOM 947 C C . ALA A 1 127 ? 6.062 5.390 -1.168 1.00 98.44 127 ALA A C 1
ATOM 949 O O . ALA A 1 127 ? 6.892 5.848 -1.952 1.00 98.44 127 ALA A O 1
ATOM 950 N N . GLU A 1 128 ? 6.127 4.132 -0.719 1.00 98.62 128 GLU A N 1
ATOM 951 C CA . GLU A 1 128 ? 7.109 3.146 -1.184 1.00 98.62 128 GLU A CA 1
ATOM 952 C C . GLU A 1 128 ? 6.950 2.852 -2.697 1.00 98.62 128 GLU A C 1
ATOM 954 O O . GLU A 1 128 ? 7.946 2.794 -3.417 1.00 98.62 128 GLU A O 1
ATOM 959 N N . ILE A 1 129 ? 5.713 2.757 -3.206 1.00 98.75 129 ILE A N 1
ATOM 960 C CA . ILE A 1 129 ? 5.413 2.633 -4.645 1.00 98.75 129 ILE A CA 1
ATOM 961 C C . ILE A 1 129 ? 5.841 3.891 -5.416 1.00 98.75 129 ILE A C 1
ATOM 963 O O . ILE A 1 129 ? 6.518 3.758 -6.435 1.00 98.75 129 ILE A O 1
ATOM 967 N N . SER A 1 130 ? 5.513 5.099 -4.936 1.00 98.38 130 SER A N 1
ATOM 968 C CA . SER A 1 130 ? 5.918 6.359 -5.584 1.00 98.38 130 SER A CA 1
ATOM 969 C C . SER A 1 130 ? 7.442 6.457 -5.732 1.00 98.38 130 SER A C 1
ATOM 971 O O . SER A 1 130 ? 7.949 6.885 -6.771 1.00 98.38 130 SER A O 1
ATOM 973 N N . GLN A 1 131 ? 8.183 6.028 -4.703 1.00 98.44 131 GLN A N 1
ATOM 974 C CA . GLN A 1 131 ? 9.644 5.976 -4.723 1.00 98.44 131 GLN A CA 1
ATOM 975 C C . GLN A 1 131 ? 10.165 4.966 -5.756 1.00 98.44 131 GLN A C 1
ATOM 977 O O . GLN A 1 131 ? 11.063 5.300 -6.528 1.00 98.44 131 GLN A O 1
ATOM 982 N N . ASP A 1 132 ? 9.604 3.754 -5.800 1.00 98.44 132 ASP A N 1
ATOM 983 C CA . ASP A 1 132 ? 10.022 2.725 -6.758 1.00 98.44 132 ASP A CA 1
ATOM 984 C C . ASP A 1 132 ? 9.716 3.112 -8.215 1.00 98.44 132 ASP A C 1
ATOM 986 O O . ASP A 1 132 ? 10.513 2.799 -9.103 1.00 98.44 132 ASP A O 1
ATOM 990 N N . VAL A 1 133 ? 8.622 3.848 -8.468 1.00 98.31 133 VAL A N 1
ATOM 991 C CA . VAL A 1 133 ? 8.329 4.445 -9.785 1.00 98.31 133 VAL A CA 1
ATOM 992 C C . VAL A 1 133 ? 9.417 5.440 -10.172 1.00 98.31 133 VAL A C 1
ATOM 994 O O . VAL A 1 133 ? 9.978 5.331 -11.260 1.00 98.31 133 VAL A O 1
ATOM 997 N N . LEU A 1 134 ? 9.748 6.384 -9.283 1.00 97.69 134 LEU A N 1
ATOM 998 C CA . LEU A 1 134 ? 10.785 7.381 -9.549 1.00 97.69 134 LEU A CA 1
ATOM 999 C C . LEU A 1 134 ? 12.144 6.721 -9.820 1.00 97.69 134 LEU A C 1
ATOM 1001 O O . LEU A 1 134 ? 12.797 7.072 -10.798 1.00 97.69 134 LEU A O 1
ATOM 1005 N N . SER A 1 135 ? 12.542 5.732 -9.011 1.00 97.38 135 SER A N 1
ATOM 1006 C CA . SER A 1 135 ? 13.777 4.977 -9.247 1.00 97.38 135 SER A CA 1
ATOM 1007 C C . SER A 1 135 ? 13.778 4.270 -10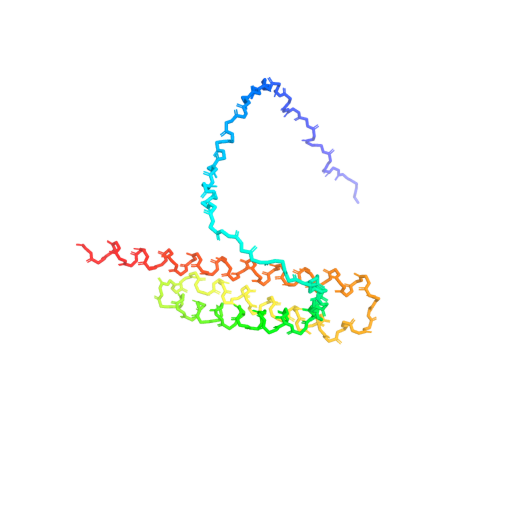.604 1.00 97.38 135 SER A C 1
ATOM 1009 O O . SER A 1 135 ? 14.727 4.441 -11.353 1.00 97.38 135 SER A O 1
ATOM 1011 N N . GLY A 1 136 ? 12.717 3.537 -10.967 1.00 95.62 136 GLY A N 1
ATOM 1012 C CA . GLY A 1 136 ? 12.661 2.842 -12.261 1.00 95.62 136 GLY A CA 1
ATOM 1013 C C . GLY A 1 136 ? 12.727 3.791 -13.467 1.00 95.62 136 GLY A C 1
ATOM 1014 O O . GLY A 1 136 ? 13.341 3.471 -14.486 1.00 95.62 136 GLY A O 1
ATOM 1015 N N . LEU A 1 137 ? 12.150 4.992 -13.346 1.00 95.19 137 LEU A N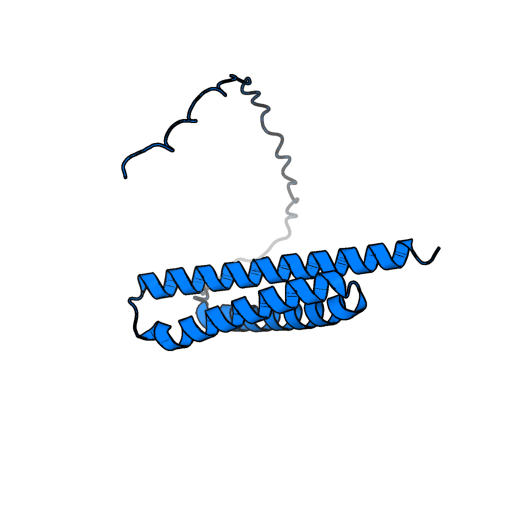 1
ATOM 1016 C CA . LEU A 1 137 ? 12.259 6.039 -14.367 1.00 95.19 137 LEU A CA 1
ATOM 1017 C C . LEU A 1 137 ? 13.683 6.612 -14.469 1.00 95.19 137 LEU A C 1
ATOM 1019 O O . LEU A 1 137 ? 14.151 6.856 -15.580 1.00 95.19 137 LEU A O 1
ATOM 1023 N N . MET A 1 138 ? 14.382 6.789 -13.342 1.00 95.56 138 MET A N 1
ATOM 1024 C CA . MET A 1 138 ? 15.796 7.190 -13.325 1.00 95.56 138 MET A CA 1
ATOM 1025 C C . MET A 1 138 ? 16.683 6.108 -13.951 1.00 95.56 138 MET A C 1
ATOM 1027 O O . MET A 1 138 ? 17.405 6.408 -14.900 1.00 95.56 138 MET A O 1
ATOM 1031 N N . ASP A 1 139 ? 16.539 4.851 -13.512 1.00 93.25 139 ASP A N 1
ATOM 1032 C CA . ASP A 1 139 ? 17.262 3.687 -14.043 1.00 93.25 139 ASP A CA 1
ATOM 1033 C C . ASP A 1 139 ? 17.099 3.598 -15.580 1.00 93.25 139 ASP A C 1
ATOM 1035 O O . ASP A 1 139 ? 18.054 3.322 -16.306 1.00 93.25 139 ASP A O 1
ATOM 1039 N N . THR A 1 140 ? 15.890 3.865 -16.096 1.00 87.00 140 THR A N 1
ATOM 1040 C CA . THR A 1 140 ? 15.583 3.876 -17.541 1.00 87.00 140 THR A CA 1
ATOM 1041 C C . THR A 1 140 ? 16.257 5.044 -18.273 1.00 87.00 140 THR A C 1
ATOM 1043 O O . THR A 1 140 ? 16.769 4.868 -19.378 1.00 87.00 140 THR A O 1
ATOM 1046 N N . GLY A 1 141 ? 16.277 6.235 -17.667 1.00 85.06 141 GLY A N 1
ATOM 1047 C CA . GLY A 1 141 ? 16.920 7.424 -18.234 1.00 85.06 141 GLY A CA 1
ATOM 1048 C C . GLY A 1 141 ? 18.446 7.318 -18.312 1.00 85.06 141 GLY A C 1
ATOM 1049 O O . GLY A 1 141 ? 19.043 7.850 -19.245 1.00 85.06 141 GLY A O 1
ATOM 1050 N N . GLU A 1 142 ? 19.076 6.602 -17.378 1.00 81.50 142 GLU A N 1
ATOM 1051 C CA . GLU A 1 142 ? 20.527 6.364 -17.375 1.00 81.50 142 GLU A CA 1
ATOM 1052 C C . GLU A 1 142 ? 20.963 5.285 -18.381 1.00 81.50 142 GLU A C 1
ATOM 1054 O O . GLU A 1 142 ? 22.051 5.387 -18.944 1.00 81.50 142 GLU A O 1
ATOM 1059 N N . GLN A 1 143 ? 20.111 4.289 -18.656 1.00 73.69 143 GLN A N 1
ATOM 1060 C CA . GLN A 1 143 ? 20.373 3.214 -19.630 1.00 73.69 143 GLN A CA 1
ATOM 1061 C C . GLN A 1 143 ? 20.190 3.632 -21.100 1.00 73.69 143 GLN A C 1
ATOM 1063 O O . GLN A 1 143 ? 20.609 2.909 -22.001 1.00 73.69 143 GLN A O 1
ATOM 1068 N N . GLY A 1 144 ? 19.560 4.779 -21.369 1.00 62.56 144 GLY A N 1
ATOM 1069 C CA . GLY A 1 144 ? 19.319 5.293 -22.723 1.00 62.56 144 GLY A CA 1
ATOM 1070 C C . GLY A 1 144 ? 20.519 5.991 -23.381 1.00 62.56 144 GLY A C 1
ATOM 1071 O O . GLY A 1 144 ? 20.301 6.848 -24.240 1.00 62.56 144 GLY A O 1
ATOM 1072 N N . LYS A 1 145 ? 21.753 5.693 -22.953 1.00 46.00 145 LYS A N 1
ATOM 1073 C CA . LYS A 1 145 ? 22.983 6.412 -23.318 1.00 46.00 145 LYS A CA 1
ATOM 1074 C C . LYS A 1 145 ? 24.142 5.466 -23.634 1.00 46.00 145 LYS A C 1
ATOM 1076 O O . LYS A 1 145 ? 24.877 5.796 -24.591 1.00 46.00 145 LYS A O 1
#

InterPro domains:
  IPR059822 YuaE domain [PF27278] (55-135)

Radius of gyration: 26.14 Å; Cα contacts (8 Å, |Δi|>4): 43; chains: 1; bounding box: 49×84×52 Å